Protein AF-A0A1S2GVI0-F1 (afdb_monomer)

pLDDT: mean 81.51, std 20.59, range [33.56, 98.06]

Solvent-accessible surface area (backbone atoms only — not comparable to full-atom values): 7011 Å² total; per-residue (Å²): 118,66,67,60,36,55,52,36,21,53,41,35,57,37,30,46,72,68,36,65,66,38,51,50,55,49,43,72,71,43,44,70,59,48,48,58,59,35,57,77,72,41,93,45,72,67,50,28,53,50,29,48,51,53,33,52,53,45,47,59,76,41,24,74,76,56,57,40,92,82,44,59,54,66,67,54,50,53,53,47,32,52,53,40,46,53,54,49,53,55,49,52,54,49,53,73,68,29,89,61,77,91,84,84,95,80,77,94,69,78,81,72,84,76,75,85,81,80,136

Foldseek 3Di:
DVVLLVVQLVLLVCLLVVNPVSLVVCCVVAVVVLLVLLVVQDPDPVLSVVLSVQLSVVCSVCSNVDDSNPDRVNVVSSVSSVVSSVVVVVVVVCVVVPVPDDDDPDDPDDPDPPPPDDD

Structure (mmCIF, N/CA/C/O backbone):
data_AF-A0A1S2GVI0-F1
#
_entry.id   AF-A0A1S2GVI0-F1
#
loop_
_atom_site.group_PDB
_atom_site.id
_atom_site.type_symbol
_atom_site.label_atom_id
_atom_site.label_alt_id
_atom_site.label_comp_id
_atom_site.label_asym_id
_atom_site.label_entity_id
_atom_site.label_seq_id
_atom_site.pdbx_PDB_ins_code
_atom_site.Cartn_x
_atom_site.Cartn_y
_atom_site.Cartn_z
_atom_site.occupancy
_atom_site.B_iso_or_equiv
_atom_site.auth_seq_id
_atom_site.auth_comp_id
_atom_site.auth_asym_id
_atom_site.auth_atom_id
_atom_site.pdbx_PDB_model_num
ATOM 1 N N . MET A 1 1 ? 13.000 -17.288 -3.742 1.00 51.16 1 MET A N 1
ATOM 2 C CA . MET A 1 1 ? 12.523 -15.933 -3.392 1.00 51.16 1 MET A CA 1
ATOM 3 C C . MET A 1 1 ? 12.824 -14.927 -4.502 1.00 51.16 1 MET A C 1
ATOM 5 O O . MET A 1 1 ? 12.177 -13.896 -4.526 1.00 51.16 1 MET A O 1
ATOM 9 N N . ASP A 1 2 ? 13.706 -15.238 -5.460 1.00 57.81 2 ASP A N 1
ATOM 10 C CA . ASP A 1 2 ? 14.072 -14.319 -6.555 1.00 57.81 2 ASP A CA 1
ATOM 11 C C . ASP A 1 2 ? 12.965 -14.089 -7.600 1.00 57.81 2 ASP A C 1
ATOM 13 O O . ASP A 1 2 ? 12.901 -13.025 -8.212 1.00 57.81 2 ASP A O 1
ATOM 17 N N . ASP A 1 3 ? 12.061 -15.058 -7.769 1.00 64.38 3 ASP A N 1
ATOM 18 C CA . ASP A 1 3 ? 10.933 -14.964 -8.710 1.00 64.38 3 ASP A CA 1
ATOM 19 C C . ASP A 1 3 ? 9.920 -13.878 -8.299 1.00 64.38 3 ASP A C 1
ATOM 21 O O . ASP A 1 3 ? 9.441 -13.103 -9.128 1.00 64.38 3 ASP A O 1
ATOM 25 N N . ASP A 1 4 ? 9.679 -13.741 -6.990 1.00 75.69 4 ASP A N 1
ATOM 26 C CA . ASP A 1 4 ? 8.776 -12.726 -6.434 1.00 75.69 4 ASP A CA 1
ATOM 27 C C . ASP A 1 4 ? 9.335 -11.308 -6.637 1.00 75.69 4 ASP A C 1
ATOM 29 O O . ASP A 1 4 ? 8.588 -10.401 -7.001 1.00 75.69 4 ASP A O 1
ATOM 33 N N . THR A 1 5 ? 10.652 -11.123 -6.486 1.00 79.56 5 THR A N 1
ATOM 34 C CA . THR A 1 5 ? 11.328 -9.840 -6.742 1.00 79.56 5 THR A CA 1
ATOM 35 C C . THR A 1 5 ? 11.270 -9.465 -8.224 1.00 79.56 5 THR A C 1
ATOM 37 O O . THR A 1 5 ? 11.024 -8.310 -8.563 1.00 79.56 5 THR A O 1
ATOM 40 N N . GLY A 1 6 ? 11.438 -10.432 -9.133 1.00 85.38 6 GLY A N 1
ATOM 41 C CA . GLY A 1 6 ? 11.306 -10.204 -10.575 1.00 85.38 6 GLY A CA 1
ATOM 42 C C . GLY A 1 6 ? 9.885 -9.801 -10.989 1.00 85.38 6 GLY A C 1
ATOM 43 O O . GLY A 1 6 ? 9.705 -8.867 -11.782 1.00 85.38 6 GLY A O 1
ATOM 44 N N . ALA A 1 7 ? 8.874 -10.464 -10.420 1.00 88.69 7 ALA A N 1
ATOM 45 C CA . ALA A 1 7 ? 7.469 -10.121 -10.618 1.00 88.69 7 ALA A CA 1
ATOM 46 C C . ALA A 1 7 ? 7.133 -8.729 -10.051 1.00 88.69 7 ALA A C 1
ATOM 48 O O . ALA A 1 7 ? 6.488 -7.925 -10.732 1.00 88.69 7 ALA A O 1
ATOM 49 N N . ASP A 1 8 ? 7.628 -8.405 -8.853 1.00 91.75 8 ASP A N 1
ATOM 50 C CA . ASP A 1 8 ? 7.488 -7.084 -8.227 1.00 91.75 8 ASP A CA 1
ATOM 51 C C . ASP A 1 8 ? 8.136 -5.987 -9.078 1.00 91.75 8 ASP A C 1
ATOM 53 O O . ASP A 1 8 ? 7.530 -4.941 -9.317 1.00 91.75 8 ASP A O 1
ATOM 57 N N . ALA A 1 9 ? 9.328 -6.248 -9.618 1.00 92.06 9 ALA A N 1
ATOM 58 C CA . ALA A 1 9 ? 10.041 -5.324 -10.490 1.00 92.06 9 ALA A CA 1
ATOM 59 C C . ALA A 1 9 ? 9.244 -5.004 -11.765 1.00 92.06 9 ALA A C 1
ATOM 61 O O . ALA A 1 9 ? 9.164 -3.850 -12.197 1.00 92.06 9 ALA A O 1
ATOM 62 N N . ALA A 1 10 ? 8.644 -6.023 -12.388 1.00 93.25 10 ALA A N 1
ATOM 63 C CA . ALA A 1 10 ? 7.808 -5.849 -13.573 1.00 93.25 10 ALA A CA 1
ATOM 64 C C . ALA A 1 10 ? 6.534 -5.053 -13.262 1.00 93.25 10 ALA A C 1
ATOM 66 O O . ALA A 1 10 ? 6.160 -4.161 -14.030 1.00 93.25 10 ALA A O 1
ATOM 67 N N . LEU A 1 11 ? 5.907 -5.341 -12.122 1.00 94.56 11 LEU A N 1
ATOM 68 C CA . LEU A 1 11 ? 4.721 -4.644 -11.641 1.00 94.56 11 LEU A CA 1
ATOM 69 C C . LEU A 1 11 ? 5.014 -3.159 -11.369 1.00 94.56 11 LEU A C 1
ATOM 71 O O . LEU A 1 11 ? 4.295 -2.290 -11.862 1.00 94.56 11 LEU A O 1
ATOM 75 N N . LEU A 1 12 ? 6.119 -2.860 -10.679 1.00 94.69 12 LEU A N 1
ATOM 76 C CA . LEU A 1 12 ? 6.576 -1.497 -10.390 1.00 94.69 12 LEU A CA 1
ATOM 77 C C . LEU A 1 12 ? 6.869 -0.688 -11.656 1.00 94.69 12 LEU A C 1
ATOM 79 O O . LEU A 1 12 ? 6.434 0.458 -11.759 1.00 94.69 12 LEU A O 1
ATOM 83 N N . ARG A 1 13 ? 7.539 -1.279 -12.655 1.00 94.75 13 ARG A N 1
ATOM 84 C CA . ARG A 1 13 ? 7.795 -0.602 -13.940 1.00 94.75 13 ARG A CA 1
ATOM 85 C C . ARG A 1 13 ? 6.502 -0.216 -14.658 1.00 94.75 13 ARG A C 1
ATOM 87 O O . ARG A 1 13 ? 6.408 0.878 -15.208 1.00 94.75 13 ARG A O 1
ATOM 94 N N . ARG A 1 14 ? 5.499 -1.098 -14.657 1.00 96.56 14 ARG A N 1
ATOM 95 C CA . ARG A 1 14 ? 4.191 -0.811 -15.267 1.00 96.56 14 ARG A CA 1
ATOM 96 C C . ARG A 1 14 ? 3.447 0.286 -14.502 1.00 96.56 14 ARG A C 1
ATOM 98 O O . ARG A 1 14 ? 2.942 1.218 -15.123 1.00 96.56 14 ARG A O 1
ATOM 105 N N . LEU A 1 15 ? 3.453 0.225 -13.169 1.00 96.06 15 LEU A N 1
ATOM 106 C CA . LEU A 1 15 ? 2.876 1.262 -12.307 1.00 96.06 15 LEU A CA 1
ATOM 107 C C . LEU A 1 15 ? 3.523 2.634 -12.540 1.00 96.06 15 LEU A C 1
ATOM 109 O O . LEU A 1 15 ? 2.812 3.622 -12.697 1.00 96.06 15 LEU A O 1
ATOM 113 N N . ALA A 1 16 ? 4.8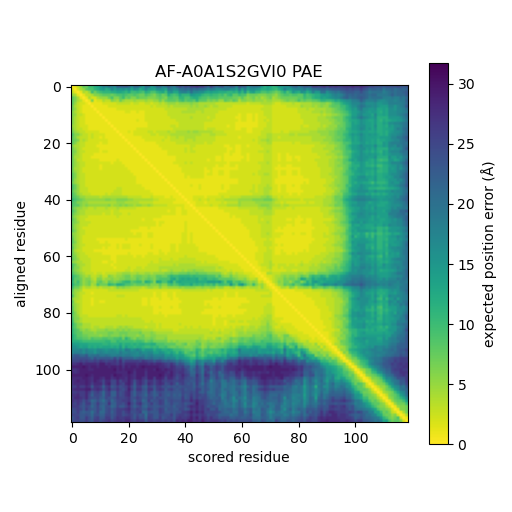55 2.695 -12.633 1.00 94.81 16 ALA A N 1
ATOM 114 C CA . ALA A 1 16 ? 5.594 3.930 -12.900 1.00 94.81 16 ALA A CA 1
ATOM 115 C C . ALA A 1 16 ? 5.222 4.573 -14.250 1.00 94.81 16 ALA A C 1
ATOM 117 O O . ALA A 1 16 ? 5.259 5.794 -14.382 1.00 94.81 16 ALA A O 1
ATOM 118 N N . ASN A 1 17 ? 4.805 3.763 -15.227 1.00 96.12 17 ASN A N 1
ATOM 119 C CA . ASN A 1 17 ? 4.330 4.217 -16.536 1.00 96.12 17 ASN A CA 1
ATOM 120 C C . ASN A 1 17 ? 2.831 4.574 -16.561 1.00 96.12 17 ASN A C 1
ATOM 122 O O . ASN A 1 17 ? 2.294 4.890 -17.622 1.00 96.12 17 ASN A O 1
ATOM 126 N N . GLY A 1 18 ? 2.137 4.517 -15.421 1.00 95.31 18 GLY A N 1
ATOM 127 C CA . GLY A 1 18 ? 0.711 4.826 -15.341 1.00 95.31 18 GLY A CA 1
ATOM 128 C C . GLY A 1 18 ? -0.204 3.717 -15.874 1.00 95.31 18 GLY A C 1
ATOM 129 O O . GLY A 1 18 ? -1.333 4.000 -16.288 1.00 95.31 18 GLY A O 1
ATOM 130 N N . ASP A 1 19 ? 0.242 2.457 -15.865 1.00 97.62 19 ASP A N 1
ATOM 131 C CA . ASP A 1 19 ? -0.601 1.314 -16.226 1.00 97.62 19 ASP A CA 1
ATOM 132 C C . ASP A 1 19 ? -1.614 1.000 -15.112 1.00 97.62 19 ASP A C 1
ATOM 134 O O . ASP A 1 19 ? -1.279 0.454 -14.059 1.00 97.62 19 ASP A O 1
ATOM 138 N N . ARG A 1 20 ? -2.890 1.307 -15.362 1.00 95.12 20 ARG A N 1
ATOM 139 C CA . ARG A 1 20 ? -3.980 1.025 -14.416 1.00 95.12 20 ARG A CA 1
ATOM 140 C C . ARG A 1 20 ? -4.222 -0.468 -14.198 1.00 95.12 20 ARG A C 1
ATOM 142 O O . ARG A 1 20 ? -4.664 -0.834 -13.113 1.00 95.12 20 ARG A O 1
ATOM 149 N N . ALA A 1 21 ? -3.940 -1.320 -15.184 1.00 97.38 21 ALA A N 1
ATOM 150 C CA . ALA A 1 21 ? -4.074 -2.763 -15.008 1.00 97.38 21 ALA A CA 1
ATOM 151 C C . ALA A 1 21 ? -3.038 -3.279 -14.002 1.00 97.38 21 ALA A C 1
ATOM 153 O O . ALA A 1 21 ? -3.364 -4.108 -13.166 1.00 97.38 21 ALA A O 1
ATOM 154 N N . ALA A 1 22 ? -1.831 -2.704 -13.989 1.00 96.81 22 ALA A N 1
ATOM 155 C CA . ALA A 1 22 ? -0.818 -3.041 -12.991 1.00 96.81 22 ALA A CA 1
ATOM 156 C C . ALA A 1 22 ? -1.246 -2.664 -11.563 1.00 96.81 22 ALA A C 1
ATOM 158 O O . ALA A 1 22 ? -0.890 -3.346 -10.607 1.00 96.81 22 ALA A O 1
ATOM 159 N N . LEU A 1 23 ? -2.036 -1.598 -11.399 1.00 96.31 23 LEU A N 1
ATOM 160 C CA . LEU A 1 23 ? -2.607 -1.258 -10.094 1.00 96.31 23 LEU A CA 1
ATOM 161 C C . LEU A 1 23 ? -3.652 -2.282 -9.643 1.00 96.31 23 LEU A C 1
ATOM 163 O O . LEU A 1 23 ? -3.668 -2.629 -8.465 1.00 96.31 23 LEU A O 1
ATOM 167 N N . ALA A 1 24 ? -4.477 -2.787 -10.563 1.00 97.00 24 ALA A N 1
ATOM 168 C CA . ALA A 1 24 ? -5.407 -3.876 -10.271 1.00 97.00 24 ALA A CA 1
ATOM 169 C C . ALA A 1 24 ? -4.654 -5.165 -9.897 1.00 97.00 24 ALA A C 1
ATOM 171 O O . ALA A 1 24 ? -4.932 -5.740 -8.850 1.00 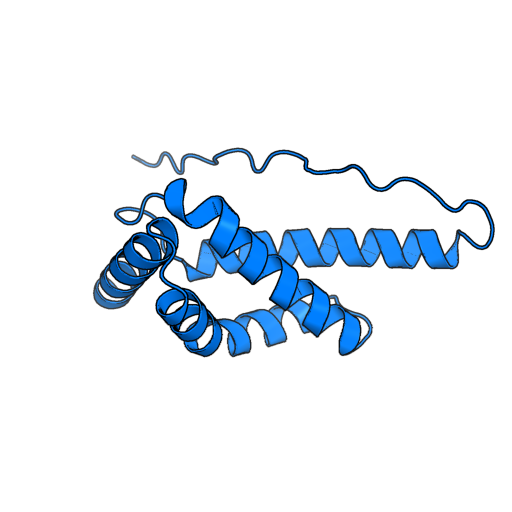97.00 24 ALA A O 1
ATOM 172 N N . ASP A 1 25 ? -3.623 -5.535 -10.664 1.00 97.12 25 ASP A N 1
ATOM 173 C CA . ASP A 1 25 ? -2.772 -6.698 -10.380 1.00 97.12 25 ASP A CA 1
ATOM 174 C C . ASP A 1 25 ? -2.121 -6.595 -8.983 1.00 97.12 25 ASP A C 1
ATOM 176 O O . ASP A 1 25 ? -2.094 -7.557 -8.210 1.00 97.12 25 ASP A O 1
ATOM 180 N N . ALA A 1 26 ? -1.619 -5.407 -8.622 1.00 96.62 26 ALA A N 1
ATOM 181 C CA . ALA A 1 26 ? -1.073 -5.140 -7.293 1.00 96.62 26 ALA A CA 1
ATOM 182 C C . ALA A 1 26 ? -2.147 -5.249 -6.200 1.00 96.62 26 ALA A C 1
ATOM 184 O O . ALA A 1 26 ? -1.881 -5.780 -5.118 1.00 96.62 26 ALA A O 1
ATOM 185 N N . PHE A 1 27 ? -3.352 -4.745 -6.471 1.00 97.12 27 P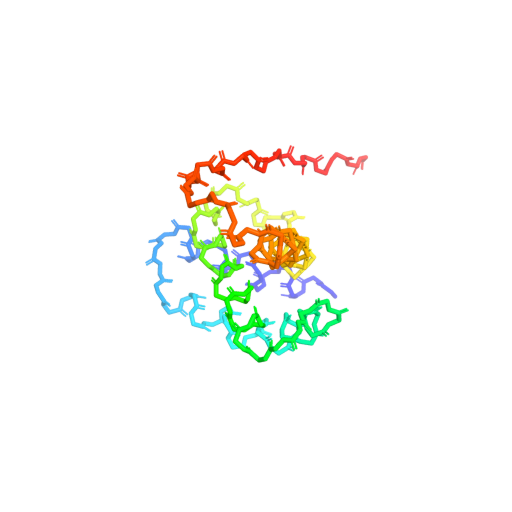HE A N 1
ATOM 186 C CA . PHE A 1 27 ? -4.472 -4.828 -5.545 1.00 97.12 27 PHE A CA 1
ATOM 187 C C . PHE A 1 27 ? -4.835 -6.283 -5.257 1.00 97.12 27 PHE A C 1
ATOM 189 O O . PHE A 1 27 ? -4.805 -6.694 -4.098 1.00 97.12 27 PHE A O 1
ATOM 196 N N . ASP A 1 28 ? -5.078 -7.080 -6.293 1.00 96.81 28 ASP A N 1
ATOM 197 C CA . ASP A 1 28 ? -5.464 -8.485 -6.156 1.00 96.81 28 ASP A CA 1
ATOM 198 C C . ASP A 1 28 ? -4.406 -9.297 -5.397 1.00 96.81 28 ASP A C 1
ATOM 200 O O . ASP A 1 28 ? -4.739 -10.114 -4.533 1.00 96.81 28 ASP A O 1
ATOM 204 N N . ARG A 1 29 ? -3.119 -9.027 -5.654 1.00 96.38 29 ARG A N 1
ATOM 205 C CA . ARG A 1 29 ? -2.012 -9.736 -5.002 1.00 96.38 29 ARG A CA 1
ATOM 206 C C . ARG A 1 29 ? -1.816 -9.340 -3.538 1.00 96.38 29 ARG A C 1
ATOM 208 O O . ARG A 1 29 ? -1.583 -10.212 -2.701 1.00 96.38 29 ARG A O 1
ATOM 215 N N . PHE A 1 30 ? -1.871 -8.049 -3.206 1.00 97.50 30 PHE A N 1
ATOM 216 C CA . PHE A 1 30 ? -1.434 -7.564 -1.889 1.00 97.50 30 PHE A CA 1
ATOM 217 C C . PHE A 1 30 ? -2.574 -7.166 -0.947 1.00 97.50 30 PHE A C 1
ATOM 219 O O . PHE A 1 30 ? -2.374 -7.172 0.272 1.00 97.50 30 PHE A O 1
ATOM 226 N N . ALA A 1 31 ? -3.774 -6.867 -1.457 1.00 97.38 31 ALA A N 1
ATOM 227 C CA . ALA A 1 31 ? -4.899 -6.436 -0.628 1.00 97.38 31 ALA A CA 1
ATOM 228 C C . ALA A 1 31 ? -5.254 -7.430 0.493 1.00 97.38 31 ALA A C 1
ATOM 230 O O . ALA A 1 31 ? -5.436 -6.965 1.618 1.00 97.38 31 ALA A O 1
ATOM 231 N N . PRO A 1 32 ? -5.282 -8.767 0.293 1.00 97.94 32 PRO A N 1
ATOM 232 C CA . PRO A 1 32 ? -5.603 -9.700 1.379 1.00 97.94 32 PRO A CA 1
ATOM 233 C C . PRO A 1 32 ? -4.661 -9.579 2.589 1.00 97.94 32 PRO A C 1
ATOM 235 O O . PRO A 1 32 ? -5.097 -9.627 3.744 1.00 97.94 32 PRO A O 1
ATOM 238 N N . THR A 1 33 ? -3.366 -9.380 2.334 1.00 97.81 33 THR A N 1
ATOM 239 C CA . THR A 1 33 ? -2.345 -9.212 3.377 1.00 97.81 33 THR A CA 1
ATOM 240 C C . THR A 1 33 ? -2.451 -7.840 4.038 1.00 97.81 33 THR A C 1
ATOM 242 O O . THR A 1 33 ? -2.411 -7.746 5.266 1.00 97.81 33 THR A O 1
ATOM 245 N N . LEU A 1 34 ? -2.651 -6.781 3.249 1.00 98.00 34 LEU A N 1
ATOM 246 C CA . LEU A 1 34 ? -2.802 -5.420 3.768 1.00 98.00 34 LEU A CA 1
ATOM 247 C C . LEU A 1 34 ? -4.076 -5.248 4.598 1.00 98.00 34 LEU A C 1
ATOM 249 O O . LEU A 1 34 ? -4.018 -4.652 5.668 1.00 98.00 34 LEU A O 1
ATOM 253 N N . VAL A 1 35 ? -5.197 -5.838 4.177 1.00 98.06 35 VAL A N 1
ATOM 254 C CA . VAL A 1 35 ? -6.452 -5.867 4.945 1.00 98.06 35 VAL A CA 1
ATOM 255 C C . VAL A 1 35 ? -6.223 -6.525 6.303 1.00 98.06 35 VAL A C 1
ATOM 257 O O . VAL A 1 35 ? -6.590 -5.959 7.331 1.00 98.06 35 VAL A O 1
ATOM 260 N N . ARG A 1 36 ? -5.564 -7.692 6.338 1.00 97.19 36 ARG A N 1
ATOM 261 C CA . ARG A 1 36 ? -5.244 -8.383 7.597 1.00 97.19 36 ARG A CA 1
ATOM 262 C C . ARG A 1 36 ? -4.348 -7.533 8.501 1.00 97.19 36 ARG A C 1
ATOM 264 O O . ARG A 1 36 ? -4.580 -7.482 9.705 1.00 97.19 36 ARG A O 1
ATOM 271 N N . SER A 1 37 ? -3.357 -6.852 7.926 1.00 96.19 37 SER A N 1
ATOM 272 C CA . SER A 1 37 ? -2.476 -5.947 8.669 1.00 96.19 37 SER A CA 1
ATOM 273 C C . SER A 1 37 ? -3.217 -4.715 9.200 1.00 96.19 37 SER A C 1
ATOM 275 O O . SER A 1 37 ? -2.959 -4.288 10.322 1.00 96.19 37 SER A O 1
ATOM 277 N N . ALA A 1 38 ? -4.132 -4.136 8.423 1.00 95.94 38 ALA A N 1
ATOM 278 C CA . ALA A 1 38 ? -4.907 -2.962 8.815 1.00 95.94 38 ALA A CA 1
ATOM 279 C C . ALA A 1 38 ? -5.905 -3.279 9.941 1.00 95.94 38 ALA A C 1
ATOM 281 O O . ALA A 1 38 ? -6.085 -2.470 10.850 1.00 95.94 38 ALA A O 1
ATOM 282 N N . TRP A 1 39 ? -6.487 -4.482 9.953 1.00 96.25 39 TRP A N 1
ATOM 283 C CA . TRP A 1 39 ? -7.355 -4.937 11.046 1.00 96.25 39 TRP A CA 1
ATOM 284 C C . TRP A 1 39 ? -6.662 -5.009 12.411 1.00 96.25 39 TRP A C 1
ATOM 286 O O . TRP A 1 39 ? -7.341 -4.945 13.429 1.00 96.25 39 TRP A O 1
ATOM 296 N N . ALA A 1 40 ? -5.330 -5.097 12.465 1.00 91.81 40 ALA A N 1
ATOM 297 C CA . ALA A 1 40 ? -4.600 -5.112 13.735 1.00 91.81 40 ALA A CA 1
ATOM 298 C C . ALA A 1 40 ? -4.679 -3.779 14.510 1.00 91.81 40 ALA A C 1
ATOM 300 O O . ALA A 1 40 ? -4.253 -3.711 15.660 1.00 91.81 40 ALA A O 1
ATOM 301 N N . VAL A 1 41 ? -5.164 -2.712 13.871 1.00 86.56 41 VAL A N 1
ATOM 302 C CA . VAL A 1 41 ? -5.107 -1.332 14.380 1.00 86.56 41 VAL A CA 1
ATOM 303 C C . VAL A 1 41 ? -6.369 -0.516 14.090 1.00 86.56 41 VAL A C 1
ATOM 305 O O . VAL A 1 41 ? -6.641 0.446 14.803 1.00 86.56 41 VAL A O 1
ATOM 308 N N . ALA A 1 42 ? -7.135 -0.868 13.058 1.00 91.31 42 ALA A N 1
ATOM 309 C CA . ALA A 1 42 ? -8.372 -0.191 12.688 1.00 91.31 42 ALA A CA 1
ATOM 310 C C . ALA A 1 42 ? -9.537 -0.537 13.631 1.00 91.31 42 ALA A C 1
ATOM 312 O O . ALA A 1 42 ? -9.665 -1.672 14.087 1.00 91.31 42 ALA A O 1
ATOM 313 N N . ALA A 1 43 ? -10.423 0.432 13.877 1.00 90.31 43 ALA A N 1
ATOM 314 C CA . ALA A 1 43 ? -11.596 0.257 14.740 1.00 90.31 43 ALA A CA 1
ATOM 315 C C . ALA A 1 43 ? -12.842 -0.231 13.979 1.00 90.31 43 ALA A C 1
ATOM 317 O O . ALA A 1 43 ? -13.779 -0.751 14.583 1.00 90.31 43 ALA A O 1
ATOM 318 N N . SER A 1 44 ? -12.874 -0.053 12.658 1.00 93.88 44 SER A N 1
ATOM 319 C CA . SER A 1 44 ? -14.018 -0.395 11.819 1.00 93.88 44 SER A CA 1
ATOM 320 C C . SER A 1 44 ? -13.590 -0.909 10.446 1.00 93.88 44 SER A C 1
ATOM 322 O O . SER A 1 44 ? -12.465 -0.693 9.993 1.00 93.88 44 SER A O 1
ATOM 324 N N . ARG A 1 45 ? -14.527 -1.550 9.739 1.00 95.19 45 ARG A N 1
ATOM 325 C CA . ARG A 1 45 ? -14.326 -1.957 8.342 1.00 95.19 45 ARG A CA 1
ATOM 326 C C . ARG A 1 45 ? -14.040 -0.758 7.434 1.00 95.19 45 ARG A C 1
ATOM 328 O O . ARG A 1 45 ? -13.200 -0.863 6.549 1.00 95.19 45 ARG A O 1
ATOM 335 N N . GLN A 1 46 ? -14.717 0.364 7.669 1.00 94.75 46 GLN A N 1
ATOM 336 C CA . GLN A 1 46 ? -14.521 1.586 6.893 1.00 94.75 46 GLN A CA 1
ATOM 337 C C . GLN A 1 46 ? -13.088 2.115 7.042 1.00 94.75 46 GLN A C 1
ATOM 339 O O . GLN A 1 46 ? -12.473 2.488 6.047 1.00 94.75 46 GLN A O 1
ATOM 344 N N . ASP A 1 47 ? -12.528 2.076 8.254 1.00 94.25 47 ASP A N 1
ATOM 345 C CA . ASP A 1 47 ? -11.136 2.480 8.489 1.00 94.25 47 ASP A CA 1
ATOM 346 C C . ASP A 1 47 ? -10.149 1.569 7.753 1.00 94.25 47 ASP A C 1
ATOM 348 O O . ASP A 1 47 ? -9.175 2.046 7.177 1.00 94.25 47 ASP A O 1
ATOM 352 N N . VAL A 1 48 ? -10.400 0.255 7.740 1.00 96.81 48 VAL A N 1
ATOM 353 C CA . VAL A 1 48 ? -9.574 -0.696 6.981 1.00 96.81 48 VAL A CA 1
ATOM 354 C C . VAL A 1 48 ? -9.606 -0.381 5.491 1.00 96.81 48 VAL A C 1
ATOM 356 O O . VAL A 1 48 ? -8.554 -0.329 4.855 1.00 96.81 48 VAL A O 1
ATOM 359 N N . GLU A 1 49 ? -10.797 -0.156 4.938 1.00 96.75 49 GLU A N 1
ATOM 360 C CA . GLU A 1 49 ? -10.960 0.191 3.528 1.00 96.75 49 GLU A CA 1
ATOM 361 C C . GLU A 1 49 ? -10.235 1.503 3.186 1.00 96.75 49 GLU A C 1
ATOM 363 O O . GLU A 1 49 ? -9.557 1.551 2.160 1.00 96.75 49 GLU A O 1
ATOM 368 N N . GLU A 1 50 ? -10.311 2.530 4.040 1.00 95.56 50 GLU A N 1
ATOM 369 C CA . GLU A 1 50 ? -9.586 3.798 3.857 1.00 95.56 50 GLU A CA 1
ATOM 370 C C . GLU A 1 50 ? -8.066 3.585 3.896 1.00 95.56 50 GLU A C 1
ATOM 372 O O . GLU A 1 50 ? -7.370 4.000 2.972 1.00 95.56 50 GLU A O 1
ATOM 377 N N . ILE A 1 51 ? -7.543 2.870 4.900 1.00 96.31 51 ILE A N 1
ATOM 378 C CA . ILE A 1 51 ? -6.103 2.592 5.048 1.00 96.31 51 ILE A CA 1
ATOM 379 C C . ILE A 1 51 ? -5.546 1.860 3.822 1.00 96.31 51 ILE A C 1
ATOM 381 O O . ILE A 1 51 ? -4.467 2.201 3.323 1.00 96.31 51 ILE A O 1
ATOM 385 N N . VAL A 1 52 ? -6.261 0.843 3.337 1.00 97.81 52 VAL A N 1
ATOM 386 C CA . VAL A 1 52 ? -5.828 0.042 2.186 1.00 97.81 52 VAL A CA 1
ATOM 387 C C . VAL A 1 52 ? -5.865 0.878 0.907 1.00 97.81 52 VAL A C 1
ATOM 389 O O . VAL A 1 52 ? -4.880 0.891 0.168 1.00 97.81 52 VAL A O 1
ATOM 392 N N . GLN A 1 53 ? -6.943 1.631 0.671 1.00 97.25 53 GLN A N 1
ATOM 393 C CA . GLN A 1 53 ? -7.045 2.539 -0.477 1.00 97.25 53 GLN A CA 1
ATOM 394 C C . GLN A 1 53 ? -5.923 3.579 -0.478 1.00 97.25 53 GLN A C 1
ATOM 396 O O . GLN A 1 53 ? -5.242 3.758 -1.487 1.00 97.25 53 GLN A O 1
ATOM 401 N N . ASP A 1 54 ? -5.670 4.206 0.669 1.00 96.88 54 ASP A N 1
ATOM 402 C CA . ASP A 1 54 ? -4.595 5.174 0.845 1.00 96.88 54 ASP A CA 1
ATOM 403 C C . ASP A 1 54 ? -3.220 4.558 0.567 1.00 96.88 54 ASP A C 1
ATOM 405 O O . ASP A 1 54 ? -2.357 5.194 -0.046 1.00 96.88 54 ASP A O 1
ATOM 409 N N . THR A 1 55 ? -3.007 3.308 0.977 1.00 97.88 55 THR A N 1
ATOM 410 C CA . THR A 1 55 ? -1.763 2.574 0.713 1.00 97.88 55 THR A CA 1
ATOM 411 C C . THR A 1 55 ? -1.547 2.380 -0.788 1.00 97.88 55 THR A C 1
ATOM 413 O O . THR A 1 55 ? -0.484 2.737 -1.298 1.00 97.88 55 THR A O 1
ATOM 416 N N . PHE A 1 56 ? -2.558 1.915 -1.526 1.00 98.00 56 PHE A N 1
ATOM 417 C CA . PHE A 1 56 ? -2.463 1.750 -2.983 1.00 98.00 56 PHE A CA 1
ATOM 418 C C . PHE A 1 56 ? -2.374 3.080 -3.739 1.00 98.00 56 PHE A C 1
ATOM 420 O O . PHE A 1 56 ? -1.645 3.179 -4.725 1.00 98.00 56 PHE A O 1
ATOM 427 N N . LEU A 1 57 ? -3.035 4.135 -3.257 1.00 97.31 57 LEU A N 1
ATOM 428 C CA . LEU A 1 57 ? -2.874 5.480 -3.810 1.00 97.31 57 LEU A CA 1
ATOM 429 C C . LEU A 1 57 ? -1.425 5.970 -3.669 1.00 97.31 57 LEU A C 1
ATOM 431 O O . LEU A 1 57 ? -0.882 6.608 -4.568 1.00 97.31 57 LEU A O 1
ATOM 435 N N . THR A 1 58 ? -0.779 5.632 -2.555 1.00 96.75 58 THR A N 1
ATOM 436 C CA . THR A 1 58 ? 0.638 5.949 -2.318 1.00 96.75 58 THR A CA 1
ATOM 437 C C . THR A 1 58 ? 1.541 5.163 -3.236 1.00 96.75 58 THR A C 1
ATOM 439 O O . THR A 1 58 ? 2.450 5.744 -3.818 1.00 96.75 58 THR A O 1
ATOM 442 N N . LEU A 1 59 ? 1.271 3.865 -3.396 1.00 96.56 59 LEU A N 1
ATOM 443 C CA . LEU A 1 59 ? 1.974 3.032 -4.362 1.00 96.56 59 LEU A CA 1
ATOM 444 C C . LEU A 1 59 ? 1.929 3.676 -5.747 1.00 96.56 59 LEU A C 1
ATOM 446 O O . LEU A 1 59 ? 2.973 3.884 -6.350 1.00 96.56 59 LEU A O 1
ATOM 450 N N . TRP A 1 60 ? 0.742 4.060 -6.214 1.00 96.62 60 TRP A N 1
ATOM 451 C CA . TRP A 1 60 ? 0.576 4.715 -7.508 1.00 96.62 60 TRP A CA 1
ATOM 452 C C . TRP A 1 60 ? 1.395 6.008 -7.632 1.00 96.62 60 TRP A C 1
ATOM 454 O O . TRP A 1 60 ? 2.091 6.214 -8.621 1.00 96.62 60 TRP A O 1
ATOM 464 N N . GLN A 1 61 ? 1.345 6.870 -6.614 1.00 96.00 61 GLN A N 1
ATOM 465 C CA . GLN A 1 61 ? 2.058 8.153 -6.613 1.00 96.00 61 GLN A CA 1
ATOM 466 C C . GLN A 1 61 ? 3.582 8.004 -6.518 1.00 96.00 61 GLN A C 1
ATOM 468 O O . GLN A 1 61 ? 4.308 8.881 -6.984 1.00 96.00 61 GLN A O 1
ATOM 473 N N . GLN A 1 62 ? 4.068 6.933 -5.889 1.00 95.38 62 GLN A N 1
ATOM 474 C CA . GLN A 1 62 ? 5.486 6.739 -5.584 1.00 95.38 62 GLN A CA 1
ATOM 475 C C . GLN A 1 62 ? 6.156 5.648 -6.414 1.00 95.38 62 GLN A C 1
ATOM 477 O O . GLN A 1 62 ? 7.373 5.514 -6.324 1.00 95.38 62 GLN A O 1
ATOM 482 N N . ALA A 1 63 ? 5.418 4.916 -7.251 1.00 94.06 63 ALA A N 1
ATOM 483 C CA . ALA A 1 63 ? 5.939 3.819 -8.065 1.00 94.06 63 ALA A CA 1
ATOM 484 C C . ALA A 1 63 ? 7.197 4.203 -8.858 1.00 94.06 63 ALA A C 1
ATOM 486 O O . ALA A 1 63 ? 8.160 3.447 -8.871 1.00 94.06 63 ALA A O 1
ATOM 487 N N . ALA A 1 64 ? 7.236 5.407 -9.439 1.00 92.81 64 ALA A N 1
ATOM 488 C CA . ALA A 1 64 ? 8.393 5.903 -10.193 1.00 92.81 64 ALA A CA 1
ATOM 489 C C . ALA A 1 64 ? 9.638 6.214 -9.334 1.00 92.81 64 ALA A C 1
ATOM 491 O O . ALA A 1 64 ? 10.710 6.458 -9.877 1.00 92.81 64 ALA A O 1
ATOM 492 N N . THR A 1 65 ? 9.502 6.241 -8.007 1.00 91.19 65 THR A N 1
ATOM 493 C CA . THR A 1 65 ? 10.592 6.523 -7.056 1.00 91.19 65 THR A CA 1
ATOM 494 C C . THR A 1 65 ? 11.135 5.272 -6.369 1.00 91.19 65 THR A C 1
ATOM 496 O O . THR A 1 65 ? 12.154 5.350 -5.688 1.00 91.19 65 THR A O 1
ATOM 499 N N . ILE A 1 66 ? 10.453 4.134 -6.521 1.00 88.75 66 ILE A N 1
ATOM 500 C CA . ILE A 1 66 ? 10.857 2.854 -5.938 1.00 88.75 66 ILE A CA 1
ATOM 501 C C . ILE A 1 66 ? 11.820 2.184 -6.913 1.00 88.75 66 ILE A C 1
ATOM 503 O O . ILE A 1 66 ? 11.493 2.050 -8.090 1.00 88.75 66 ILE A O 1
ATOM 507 N N . ASP A 1 67 ? 12.985 1.750 -6.432 1.00 88.00 67 ASP A N 1
ATOM 508 C CA . ASP A 1 67 ? 13.924 0.983 -7.249 1.00 88.00 67 ASP A CA 1
ATOM 509 C C . ASP A 1 67 ? 13.430 -0.470 -7.410 1.00 88.00 67 ASP A C 1
ATOM 511 O O . ASP A 1 67 ? 13.446 -1.235 -6.439 1.00 88.00 67 ASP A O 1
ATOM 515 N N . PRO A 1 68 ? 13.005 -0.881 -8.621 1.00 82.12 68 PRO A N 1
ATOM 516 C CA . PRO A 1 68 ? 12.477 -2.216 -8.863 1.00 82.12 68 PRO A CA 1
ATOM 517 C C . PRO A 1 68 ? 13.546 -3.316 -8.793 1.00 82.12 68 PRO A C 1
ATOM 519 O O . PRO A 1 68 ? 13.182 -4.484 -8.726 1.00 82.12 68 PRO A O 1
ATOM 522 N N . ALA A 1 69 ? 14.843 -2.991 -8.849 1.00 76.25 69 ALA A N 1
ATOM 523 C CA . ALA A 1 69 ? 15.911 -3.993 -8.817 1.00 76.25 69 ALA A CA 1
ATOM 524 C C . ALA A 1 69 ? 16.245 -4.469 -7.395 1.00 76.25 69 ALA A C 1
ATOM 526 O O . ALA A 1 69 ? 16.753 -5.575 -7.222 1.00 76.25 69 ALA A O 1
ATOM 527 N N . THR A 1 70 ? 15.965 -3.640 -6.388 1.00 73.88 70 THR A N 1
ATOM 528 C CA . THR A 1 70 ? 16.418 -3.848 -5.003 1.00 73.88 70 THR A CA 1
ATOM 529 C C . THR A 1 70 ? 15.277 -3.894 -3.989 1.00 73.88 70 THR A C 1
ATOM 531 O O . THR A 1 70 ? 15.486 -4.293 -2.845 1.00 73.88 70 THR A O 1
ATOM 534 N N . SER A 1 71 ? 14.056 -3.520 -4.387 1.00 74.88 71 SER A N 1
ATOM 535 C CA . 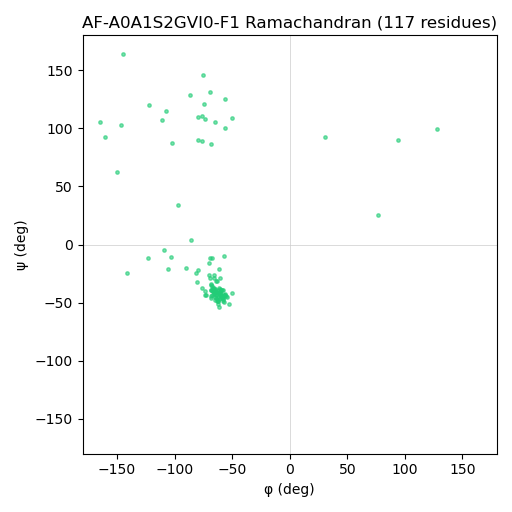SER A 1 71 ? 12.923 -3.392 -3.467 1.00 74.88 71 SER A CA 1
ATOM 536 C C . SER A 1 71 ? 11.899 -4.508 -3.650 1.00 74.88 71 SER A C 1
ATOM 538 O O . SER A 1 71 ? 11.197 -4.562 -4.658 1.00 74.88 71 SER A O 1
ATOM 540 N N . ALA A 1 72 ? 11.734 -5.345 -2.624 1.00 86.00 72 ALA A N 1
ATOM 541 C CA . ALA A 1 72 ? 10.545 -6.184 -2.499 1.00 86.00 72 ALA A CA 1
ATOM 542 C C . ALA A 1 72 ? 9.328 -5.299 -2.184 1.00 86.00 72 ALA A C 1
ATOM 544 O O . ALA A 1 72 ? 9.365 -4.456 -1.279 1.00 86.00 72 ALA A O 1
ATOM 545 N N . LEU A 1 73 ? 8.229 -5.493 -2.910 1.00 91.19 73 LEU A N 1
ATOM 546 C CA . LEU A 1 73 ? 7.098 -4.572 -2.865 1.00 91.19 73 LEU A CA 1
ATOM 547 C C . LEU A 1 73 ? 6.256 -4.745 -1.597 1.00 91.19 73 LEU A C 1
ATOM 549 O O . LEU A 1 73 ? 5.795 -3.764 -1.010 1.00 91.19 73 LEU A O 1
ATOM 553 N N . LEU A 1 74 ? 6.087 -5.985 -1.131 1.00 93.44 74 LEU A N 1
ATOM 554 C CA . LEU A 1 74 ? 5.277 -6.280 0.051 1.00 93.44 74 LEU A CA 1
ATOM 555 C C . LEU A 1 74 ? 5.821 -5.626 1.342 1.00 93.44 74 LEU A C 1
ATOM 557 O O . LEU A 1 74 ? 5.031 -4.975 2.031 1.00 93.44 74 LEU A O 1
ATOM 561 N N . PRO A 1 75 ? 7.122 -5.723 1.693 1.00 93.69 75 PRO A N 1
ATOM 562 C CA . PRO A 1 75 ? 7.672 -5.012 2.849 1.00 93.69 75 PRO A CA 1
ATOM 563 C C . PRO A 1 75 ? 7.439 -3.498 2.796 1.00 93.69 75 PRO A C 1
ATOM 565 O O . PRO A 1 75 ? 7.023 -2.907 3.794 1.00 93.69 75 PRO A O 1
ATOM 568 N N . TRP A 1 76 ? 7.636 -2.877 1.628 1.00 94.62 76 TRP A N 1
ATOM 569 C CA . TRP A 1 76 ? 7.375 -1.450 1.439 1.00 94.62 76 TRP A CA 1
ATOM 570 C C . TRP A 1 76 ? 5.894 -1.111 1.668 1.00 94.62 76 TRP A C 1
ATOM 572 O O . TRP A 1 76 ? 5.574 -0.189 2.424 1.00 94.62 76 TRP A O 1
ATOM 582 N N . LEU A 1 77 ? 4.976 -1.906 1.107 1.00 96.62 77 LEU A N 1
ATOM 583 C CA . LEU A 1 77 ? 3.534 -1.726 1.295 1.00 96.62 77 LEU A CA 1
ATOM 584 C C . LEU A 1 77 ? 3.106 -1.877 2.759 1.00 96.62 77 LEU A C 1
ATOM 586 O O . LEU A 1 77 ? 2.263 -1.114 3.228 1.00 96.62 77 LEU A O 1
ATOM 590 N N . LEU A 1 78 ? 3.691 -2.818 3.504 1.00 96.31 78 LEU A N 1
ATOM 591 C CA . LEU A 1 78 ? 3.403 -3.000 4.930 1.00 96.3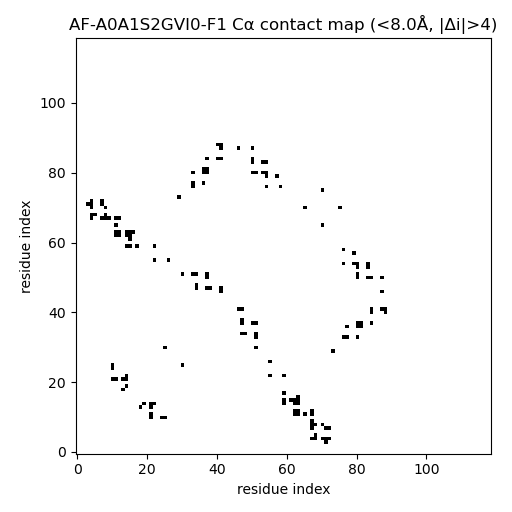1 78 LEU A CA 1
ATOM 592 C C . LEU A 1 78 ? 3.846 -1.792 5.766 1.00 96.31 78 LEU A C 1
ATOM 594 O O . LEU A 1 78 ? 3.127 -1.388 6.684 1.00 96.31 78 LEU A O 1
ATOM 598 N N . VAL A 1 79 ? 4.992 -1.184 5.438 1.00 95.38 79 VAL A N 1
ATOM 599 C CA . VAL A 1 79 ? 5.452 0.057 6.083 1.00 95.38 79 VAL A CA 1
ATOM 600 C C . VAL A 1 79 ? 4.461 1.190 5.825 1.00 95.38 79 VAL A C 1
ATOM 602 O O . VAL A 1 79 ? 3.982 1.808 6.778 1.00 95.38 79 VAL A O 1
ATOM 605 N N . VAL A 1 80 ? 4.087 1.410 4.561 1.00 95.94 80 VAL A N 1
ATOM 606 C CA . VAL A 1 80 ? 3.117 2.451 4.186 1.00 95.94 80 VAL A CA 1
ATOM 607 C C . VAL A 1 80 ? 1.765 2.214 4.863 1.00 95.94 80 VAL A C 1
ATOM 609 O O . VAL A 1 80 ? 1.216 3.132 5.472 1.00 95.94 80 VAL A O 1
ATOM 612 N N . CYS A 1 81 ? 1.254 0.982 4.839 1.00 97.19 81 CYS A N 1
ATOM 613 C CA . CYS A 1 81 ? -0.006 0.609 5.482 1.00 97.19 81 CYS A CA 1
ATOM 614 C C . CYS A 1 81 ? 0.003 0.919 6.982 1.00 97.19 81 CYS A C 1
ATOM 616 O O . CYS A 1 81 ? -0.964 1.462 7.520 1.00 97.19 81 CYS A O 1
ATOM 618 N N . ARG A 1 82 ? 1.107 0.615 7.671 1.00 94.00 82 ARG A N 1
ATOM 619 C CA . ARG A 1 82 ? 1.261 0.903 9.101 1.00 94.00 82 ARG A CA 1
ATOM 620 C C . ARG A 1 82 ? 1.300 2.404 9.380 1.00 94.00 82 ARG A C 1
ATOM 622 O O . ARG A 1 82 ? 0.751 2.854 10.387 1.00 94.00 82 ARG A O 1
ATOM 629 N N . ASP A 1 83 ? 1.931 3.187 8.515 1.00 93.88 83 ASP A N 1
ATOM 630 C CA . ASP A 1 83 ? 1.955 4.643 8.651 1.0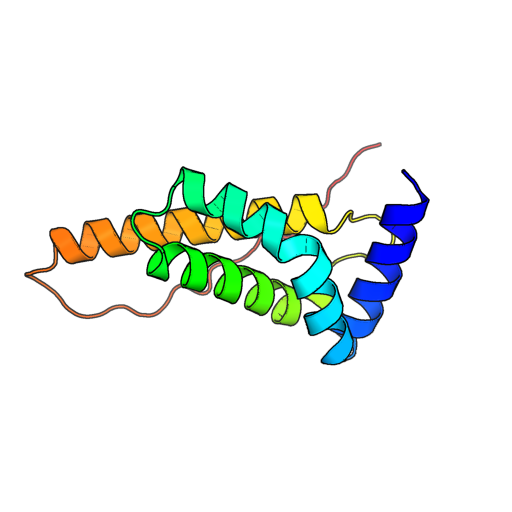0 93.88 83 ASP A CA 1
ATOM 631 C C . ASP A 1 83 ? 0.567 5.256 8.445 1.00 93.88 83 ASP A C 1
ATOM 633 O O . ASP A 1 83 ? 0.158 6.106 9.243 1.00 93.88 83 ASP A O 1
ATOM 637 N N . ARG A 1 84 ? -0.209 4.749 7.478 1.00 93.12 84 ARG A N 1
ATOM 638 C CA . ARG A 1 84 ? -1.606 5.161 7.258 1.00 93.12 84 ARG A CA 1
ATOM 639 C C . ARG A 1 84 ? -2.526 4.789 8.402 1.00 93.12 84 ARG A C 1
ATOM 641 O O . ARG A 1 84 ? -3.278 5.639 8.872 1.00 93.12 84 ARG A O 1
ATOM 648 N N . ALA A 1 85 ? -2.390 3.584 8.935 1.00 90.56 85 ALA A N 1
ATOM 649 C CA . ALA A 1 85 ? -3.100 3.181 10.140 1.00 90.56 85 ALA A CA 1
ATOM 650 C C . ALA A 1 85 ? -2.860 4.128 11.326 1.00 90.56 85 ALA A C 1
ATOM 652 O O . ALA A 1 85 ? -3.798 4.523 12.017 1.00 90.56 85 ALA A O 1
ATOM 653 N N . ARG A 1 86 ? -1.605 4.534 11.559 1.00 89.25 86 ARG A N 1
ATOM 654 C CA . ARG A 1 86 ? -1.278 5.486 12.631 1.00 89.25 86 ARG A CA 1
ATOM 655 C C . ARG A 1 86 ? -1.874 6.866 12.381 1.00 89.25 86 ARG A C 1
ATOM 657 O O . ARG A 1 86 ? -2.269 7.536 13.334 1.00 89.25 86 ARG A O 1
ATOM 664 N N . ASP A 1 87 ? -1.895 7.323 11.132 1.00 87.38 87 ASP A N 1
ATOM 665 C CA . ASP A 1 87 ? -2.543 8.585 10.777 1.00 87.38 87 ASP A CA 1
ATOM 666 C C . ASP A 1 87 ? -4.054 8.535 11.005 1.00 87.38 87 ASP A C 1
ATOM 668 O O . ASP A 1 87 ? -4.599 9.505 11.538 1.00 87.38 87 ASP A O 1
ATOM 672 N N . GLN A 1 88 ? -4.701 7.410 10.692 1.00 85.25 88 GLN A N 1
ATOM 673 C CA . GLN A 1 88 ? -6.126 7.207 10.944 1.00 85.25 88 GLN A CA 1
ATOM 674 C C . GLN A 1 88 ? -6.442 7.189 12.441 1.00 85.25 88 GLN A C 1
ATOM 676 O O . GLN A 1 88 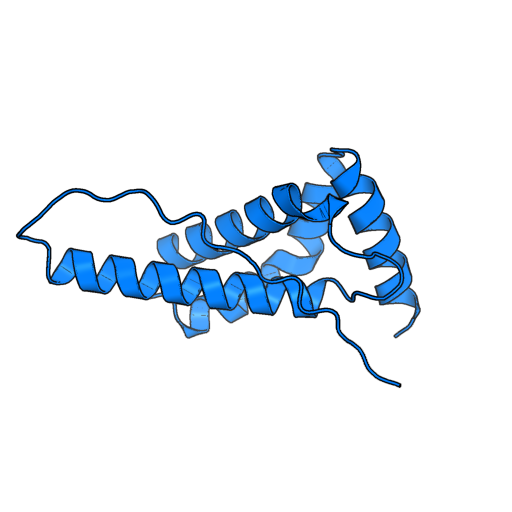? -7.301 7.947 12.885 1.00 85.25 88 GLN A O 1
ATOM 681 N N . ALA A 1 89 ? -5.681 6.441 13.247 1.00 82.56 89 ALA A N 1
ATOM 682 C CA . ALA A 1 89 ? -5.848 6.420 14.704 1.00 82.56 89 ALA A CA 1
ATOM 683 C C . ALA A 1 89 ? -5.778 7.836 15.311 1.00 82.56 89 ALA A C 1
ATOM 685 O O . ALA A 1 89 ? -6.666 8.247 16.057 1.00 82.56 89 ALA A O 1
ATOM 686 N N . ARG A 1 90 ? -4.799 8.647 14.877 1.00 80.25 90 ARG A N 1
ATOM 687 C CA . ARG A 1 90 ? -4.678 10.054 15.296 1.00 80.25 90 ARG A CA 1
ATOM 688 C C . ARG A 1 90 ? -5.868 10.923 14.873 1.00 80.25 90 ARG A C 1
ATOM 690 O O . ARG A 1 90 ? -6.148 11.933 15.516 1.00 80.25 90 ARG A O 1
ATOM 697 N N . ARG A 1 91 ? -6.523 10.631 13.744 1.00 77.94 91 ARG A N 1
ATOM 698 C CA . ARG A 1 91 ? -7.725 11.360 13.290 1.00 77.94 91 ARG A CA 1
ATOM 699 C C . ARG A 1 91 ? -8.941 10.986 14.126 1.00 77.94 91 ARG A C 1
ATOM 701 O O . ARG A 1 91 ? -9.698 11.884 14.488 1.00 77.94 91 ARG A O 1
ATOM 708 N N . THR A 1 92 ? -9.093 9.712 14.467 1.00 75.31 92 THR A N 1
ATOM 709 C CA . THR A 1 92 ? -10.180 9.222 15.320 1.00 75.31 92 THR A CA 1
ATOM 710 C C . THR A 1 92 ? -10.071 9.785 16.733 1.00 75.31 92 THR A C 1
ATOM 712 O O . THR A 1 92 ? -11.052 10.323 17.241 1.00 75.31 92 THR A O 1
ATOM 715 N N . GLU A 1 93 ? -8.872 9.787 17.324 1.00 74.00 93 GLU A N 1
ATOM 716 C CA . GLU A 1 93 ? -8.605 10.424 18.624 1.00 74.00 93 GLU A CA 1
ATOM 717 C C . GLU A 1 93 ? -8.961 11.916 18.605 1.00 74.00 93 GLU A C 1
ATOM 719 O O . GLU A 1 93 ? -9.731 12.384 19.439 1.00 74.00 93 GLU A O 1
ATOM 724 N N . ARG A 1 94 ? -8.496 12.658 17.590 1.00 69.06 94 ARG A N 1
ATOM 725 C CA . ARG A 1 94 ? -8.838 14.080 17.424 1.00 69.06 94 ARG A CA 1
ATOM 726 C C . ARG A 1 94 ? -10.311 14.331 17.135 1.00 69.06 94 ARG A C 1
ATOM 728 O O . ARG A 1 94 ? -10.779 15.419 17.420 1.00 69.06 94 ARG A O 1
ATOM 735 N N . SER A 1 95 ? -11.035 13.381 16.553 1.00 64.44 95 SER A N 1
ATOM 736 C CA . SER A 1 95 ? -12.475 13.519 16.297 1.00 64.44 95 SER A CA 1
ATOM 737 C C . SER A 1 95 ? -13.297 13.219 17.552 1.00 64.44 95 SER A C 1
ATOM 739 O O . SER A 1 95 ? -14.327 13.852 17.769 1.00 64.44 95 SER A O 1
ATOM 741 N N . ALA A 1 96 ? -12.816 12.312 18.408 1.00 61.09 96 ALA A N 1
ATOM 742 C CA . ALA A 1 96 ? -13.379 12.067 19.733 1.00 61.09 96 ALA A CA 1
ATOM 743 C C . ALA A 1 96 ? -13.148 13.261 20.679 1.00 61.09 96 ALA A C 1
ATOM 745 O O . ALA A 1 96 ? -14.059 13.646 21.413 1.00 61.09 96 ALA A O 1
ATOM 746 N N . ASP A 1 97 ? -11.971 13.888 20.596 1.00 59.84 97 ASP A N 1
ATOM 747 C CA . ASP A 1 97 ? -11.610 15.109 21.336 1.00 59.84 97 ASP A CA 1
ATOM 748 C C . ASP A 1 97 ? -12.194 16.390 20.679 1.00 59.84 97 ASP A C 1
ATOM 750 O O . ASP A 1 97 ? -12.427 17.420 21.310 1.00 59.84 97 ASP A O 1
ATOM 754 N N . GLY A 1 98 ? -12.514 16.304 19.384 1.00 49.47 98 GLY A N 1
ATOM 755 C CA . GLY A 1 98 ? -12.862 17.395 18.472 1.00 49.47 98 GLY A CA 1
ATOM 756 C C . GLY A 1 98 ? -14.353 17.654 18.254 1.00 49.47 98 GLY A C 1
ATOM 757 O O . GLY A 1 98 ? -14.733 18.170 17.202 1.00 49.47 98 GLY A O 1
ATOM 758 N N . ARG A 1 99 ? -15.197 17.455 19.280 1.00 53.91 99 ARG A N 1
ATOM 759 C CA . ARG A 1 99 ? -16.397 18.316 19.431 1.00 53.91 99 ARG A CA 1
ATOM 760 C C . ARG A 1 99 ? -16.025 19.808 19.512 1.00 53.91 99 ARG A C 1
ATOM 762 O O . ARG A 1 99 ? -16.896 20.661 19.373 1.00 53.91 99 ARG A O 1
ATOM 769 N N . THR A 1 100 ? -14.737 20.118 19.634 1.00 47.91 100 THR A N 1
ATOM 770 C CA . THR A 1 100 ? -14.170 21.445 19.434 1.00 47.91 100 THR A CA 1
ATOM 771 C C . THR A 1 100 ? -13.092 21.365 18.343 1.00 47.91 100 THR A C 1
ATOM 773 O O . THR A 1 100 ? -12.070 20.720 18.530 1.00 47.91 100 THR A O 1
ATOM 776 N N . GLN A 1 101 ? -13.282 22.115 17.252 1.00 44.62 101 GLN A N 1
ATOM 777 C CA . GLN A 1 101 ? -12.268 22.511 16.251 1.00 44.62 101 GLN A CA 1
ATOM 778 C C . GLN A 1 101 ? -12.116 21.627 14.997 1.00 44.62 101 GLN A C 1
ATOM 780 O O . GLN A 1 101 ? -11.282 20.734 14.868 1.00 44.62 101 GLN A O 1
ATOM 785 N N . ARG A 1 102 ? -12.917 22.011 13.998 1.00 43.59 102 ARG A N 1
ATOM 786 C CA . ARG A 1 102 ? -12.802 21.679 12.579 1.00 43.59 102 ARG A CA 1
ATOM 787 C C . ARG A 1 102 ? -11.654 22.475 11.948 1.00 43.59 102 ARG A C 1
ATOM 789 O O . ARG A 1 102 ? -11.748 23.693 11.864 1.00 43.59 102 ARG A O 1
ATOM 796 N N . GLY A 1 103 ? -10.665 21.778 11.393 1.00 48.34 103 GLY A N 1
ATOM 797 C CA . GLY A 1 103 ? -9.813 22.313 10.327 1.00 48.34 103 GLY A CA 1
ATOM 798 C C . GLY A 1 103 ? -8.318 22.199 10.584 1.00 48.34 103 GLY A C 1
ATOM 799 O O . GLY A 1 103 ? -7.751 23.062 11.230 1.00 48.34 103 GLY A O 1
ATOM 800 N N . ASP A 1 104 ? -7.685 21.187 9.990 1.00 45.41 104 ASP A N 1
ATOM 801 C CA . ASP A 1 104 ? -6.428 21.379 9.258 1.00 45.41 104 ASP A CA 1
ATOM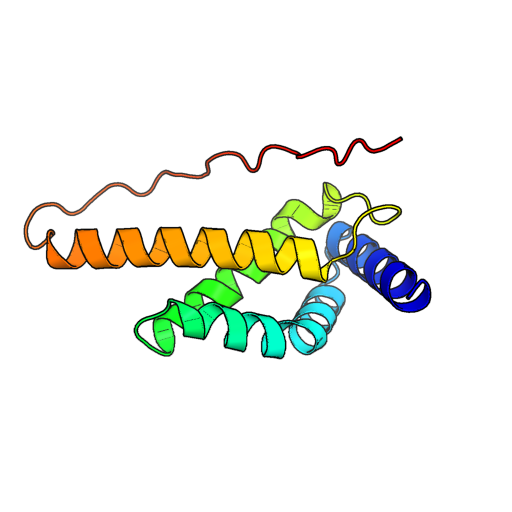 802 C C . ASP A 1 104 ? -6.155 20.145 8.378 1.00 45.41 104 ASP A C 1
ATOM 804 O O . ASP A 1 104 ? -5.823 19.059 8.859 1.00 45.41 104 ASP A O 1
ATOM 808 N N . ARG A 1 105 ? -6.360 20.287 7.065 1.00 44.78 105 ARG A N 1
ATOM 809 C CA . ARG A 1 105 ? -5.933 19.302 6.063 1.00 44.78 105 ARG A CA 1
ATOM 810 C C . ARG A 1 105 ? -4.677 19.843 5.404 1.00 44.78 105 ARG A C 1
ATOM 812 O O . ARG A 1 105 ? -4.757 20.475 4.357 1.00 44.78 105 ARG A O 1
ATOM 819 N N . SER A 1 106 ? -3.522 19.566 5.993 1.00 46.94 106 SER A N 1
ATOM 820 C CA . SER A 1 106 ? -2.234 19.66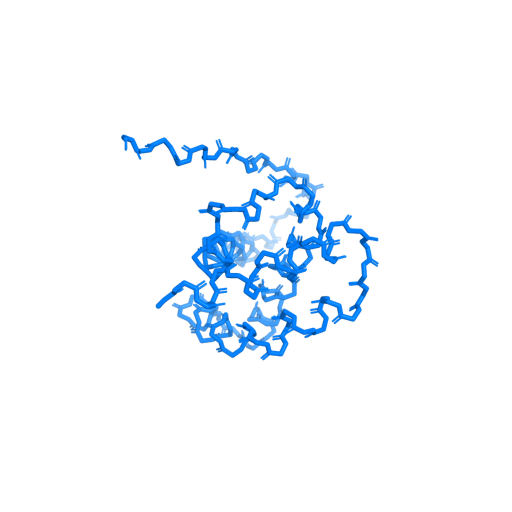6 5.305 1.00 46.94 106 SER A CA 1
ATOM 821 C C . SER A 1 106 ? -1.172 18.857 6.034 1.00 46.94 106 SER A C 1
ATOM 823 O O . SER A 1 106 ? -0.486 19.336 6.934 1.00 46.94 106 SER A O 1
ATOM 825 N N . ARG A 1 107 ? -0.993 17.595 5.628 1.00 48.12 107 ARG A N 1
ATOM 826 C CA . ARG A 1 107 ? 0.231 16.863 5.975 1.00 48.12 107 ARG A CA 1
ATOM 827 C C . ARG A 1 107 ? 0.617 15.831 4.922 1.00 48.12 107 ARG A C 1
ATOM 829 O O . ARG A 1 107 ? 0.757 14.652 5.208 1.00 48.12 107 ARG A O 1
ATOM 836 N N . ALA A 1 108 ? 0.895 16.316 3.716 1.00 43.38 108 ALA A N 1
ATOM 837 C CA . ALA A 1 108 ? 1.871 15.667 2.850 1.00 43.38 108 ALA A CA 1
ATOM 838 C C . ALA A 1 108 ? 3.256 15.848 3.498 1.00 43.38 108 ALA A C 1
ATOM 840 O O . ALA A 1 108 ? 3.949 16.839 3.276 1.00 43.38 108 ALA A O 1
ATOM 841 N N . ARG A 1 109 ? 3.635 14.944 4.406 1.00 44.41 109 ARG A N 1
ATOM 842 C CA . ARG A 1 109 ? 4.988 14.906 4.967 1.00 44.41 109 ARG A CA 1
ATOM 843 C C . ARG A 1 109 ? 5.710 13.668 4.469 1.00 44.41 109 ARG A C 1
ATOM 845 O O . ARG A 1 109 ? 5.454 12.578 4.951 1.00 44.41 109 ARG A O 1
ATOM 852 N N . ARG A 1 110 ? 6.659 13.931 3.564 1.00 42.72 110 ARG A N 1
ATOM 853 C CA . ARG A 1 110 ? 7.967 13.275 3.425 1.00 42.72 110 ARG A CA 1
ATOM 854 C C . ARG A 1 110 ? 7.994 11.813 3.867 1.00 42.72 110 ARG A C 1
ATOM 856 O O . ARG A 1 110 ? 8.367 11.521 5.002 1.00 42.72 110 ARG A O 1
ATOM 863 N N . THR A 1 111 ? 7.767 10.907 2.929 1.00 43.84 111 THR A N 1
ATOM 864 C CA . THR A 1 111 ? 8.508 9.646 2.946 1.00 43.84 111 THR A CA 1
ATOM 865 C C . THR A 1 111 ? 9.973 10.003 2.704 1.00 43.84 111 THR A C 1
ATOM 867 O O . THR A 1 111 ? 10.353 10.418 1.608 1.00 43.84 111 THR A O 1
ATOM 870 N N . LYS A 1 112 ? 10.795 9.943 3.757 1.00 35.50 112 LYS A N 1
ATOM 871 C CA . LYS A 1 112 ? 12.244 9.860 3.576 1.00 35.50 112 LYS A CA 1
ATOM 872 C C . LYS A 1 112 ? 12.490 8.628 2.710 1.00 35.50 112 LYS A C 1
ATOM 874 O O . LYS A 1 112 ? 12.025 7.550 3.071 1.00 35.50 112 LYS A O 1
ATOM 879 N N . ALA A 1 113 ? 13.189 8.807 1.595 1.00 39.59 113 ALA A N 1
ATOM 880 C CA . ALA A 1 113 ? 13.875 7.711 0.938 1.00 39.59 113 ALA A CA 1
ATOM 881 C C . ALA A 1 113 ? 14.812 7.105 1.989 1.00 39.59 113 ALA A C 1
ATOM 883 O O . ALA A 1 113 ? 15.823 7.705 2.350 1.00 39.59 113 ALA A O 1
ATOM 884 N N . VAL A 1 114 ? 14.396 5.990 2.583 1.00 42.53 114 VAL A N 1
ATOM 885 C CA . VAL A 1 114 ? 15.314 5.103 3.281 1.00 42.53 114 VAL A CA 1
ATOM 886 C C . VAL A 1 114 ? 15.964 4.318 2.159 1.00 42.53 114 VAL A C 1
ATOM 888 O O . VAL A 1 114 ? 15.430 3.320 1.691 1.00 42.53 114 VAL A O 1
ATOM 891 N N . THR A 1 115 ? 17.070 4.865 1.663 1.00 40.66 115 THR A N 1
ATOM 892 C CA . THR A 1 115 ? 18.128 4.088 1.033 1.00 40.66 115 THR A CA 1
ATOM 893 C C . THR A 1 115 ? 18.450 2.956 1.997 1.00 40.66 115 THR A C 1
ATOM 895 O O . THR A 1 115 ? 18.954 3.197 3.095 1.00 40.66 115 THR A O 1
ATOM 898 N N . HIS A 1 116 ? 18.066 1.738 1.633 1.00 37.44 116 HIS A N 1
ATOM 899 C CA . HIS A 1 116 ? 18.606 0.555 2.274 1.00 37.44 116 HIS A CA 1
ATOM 900 C C . HIS A 1 116 ? 20.014 0.383 1.701 1.00 37.44 116 HIS A C 1
ATOM 902 O O . HIS A 1 116 ? 20.207 -0.160 0.619 1.00 37.44 116 HIS A O 1
ATOM 908 N N . ASP A 1 117 ? 20.955 1.028 2.379 1.00 38.84 117 ASP A N 1
ATOM 909 C CA . ASP A 1 117 ? 22.385 0.782 2.290 1.00 38.84 117 ASP A CA 1
ATOM 910 C C . ASP A 1 117 ? 22.658 -0.449 3.156 1.00 38.84 117 ASP A C 1
ATOM 912 O O . ASP A 1 117 ? 22.501 -0.345 4.368 1.00 38.84 117 ASP A O 1
ATOM 916 N N . GLU A 1 118 ? 22.988 -1.597 2.556 1.00 33.56 118 GLU A N 1
ATOM 917 C CA . GLU A 1 118 ? 23.723 -2.675 3.233 1.00 33.56 118 GLU A CA 1
ATOM 918 C C . GLU A 1 118 ? 24.636 -3.414 2.231 1.00 33.56 118 GLU A C 1
ATOM 920 O O . GLU A 1 118 ? 24.174 -4.212 1.419 1.00 33.56 118 GLU A O 1
ATOM 925 N N . HIS A 1 119 ? 25.926 -3.066 2.352 1.00 35.16 119 HIS A N 1
ATOM 926 C CA . HIS A 1 119 ? 27.166 -3.861 2.268 1.00 35.16 119 HIS A CA 1
ATOM 927 C C . HIS A 1 119 ? 27.586 -4.639 1.008 1.00 35.16 119 HIS A C 1
ATOM 929 O O . HIS A 1 119 ? 26.950 -5.647 0.640 1.00 35.16 119 HIS A O 1
#

Secondary structure (DSSP, 8-state):
-HHHHHHHHHHHHHHHTT-HHHHHHHHHHHHHHHHHHHHTT-SSHHHHHHHHHHHHHHHHHHGGGS-TTT--HHHHHHHHHHHHHHHHHHHHHHHHHTTS-------------------

Nearest PDB structures (foldseek):
  4cxf-assembly1_A  TM=8.092E-01  e=2.861E-03  Cupriavidus metallidurans CH34
  5wuq-assembly1_A  TM=9.036E-01  e=7.499E-02  Bacillus subtilis subsp. subtilis str. 168
  8z6g-assembly1_B  TM=8.766E-01  e=1.034E-01  Pseudomonas aeruginosa
  6dxo-assembly1_A  TM=8.360E-01  e=7.499E-02  Streptomyces venezuelae ATCC 10712
  6tye-assembly1_F  TM=5.282E-01  e=6.737E-02  Mycobacterium tuberculosis

Radius of gyration: 15.85 Å; Cα contacts (8 Å, |Δi|>4): 85; chains: 1; bounding box: 44×38×38 Å

Mean predicted aligned error: 9.0 Å

Sequence (119 aa):
MDDDTGADAALLRRLANGDRAALADAFDRFAPTLVRSAWAVAASRQDVEEIVQDTFLTLWQQAATIDPATSALLPWLLVVCRDRARDQARRTERSADGRTQRGDRSRARRTKAVTHDEH